Protein AF-A0A7A7KCT4-F1 (afdb_monomer_lite)

Secondary structure (DSSP, 8-state):
--SS----EE-GGG---S-HHHHHHHHHTHHHHT-EE-

pLDDT: mean 82.8, std 8.07, range [54.19, 94.19]

Organism: Escherichia coli (NCBI:txid562)

Sequence (38 aa):
ASDADYDVRLVQDCCYDPDRDAHEALLRSGFGGRVQVV

Foldseek 3Di:
DDPDLDQAEDELVPDDDPDPVVSVVCVVCCVVVSYHYD

InterPro domains:
  IPR036380 Isochorismatase-like superfamily [SSF52499] (1-37)

Radius of gyration: 10.56 Å; chains: 1; bounding box: 20×25×21 Å

Structure (mmCIF, N/CA/C/O backbone):
data_AF-A0A7A7KCT4-F1
#
_entry.id   AF-A0A7A7KCT4-F1
#
loop_
_atom_site.group_PDB
_atom_site.id
_atom_site.type_symbol
_atom_site.label_atom_id
_atom_site.label_alt_id
_atom_site.label_comp_id
_atom_site.label_asym_id
_atom_site.label_entity_id
_atom_site.label_seq_id
_atom_site.pdbx_PDB_ins_code
_atom_site.Cartn_x
_atom_site.Cartn_y
_atom_site.Cartn_z
_atom_site.occupancy
_atom_site.B_iso_or_equiv
_atom_site.auth_seq_id
_atom_site.auth_comp_id
_atom_site.auth_asym_id
_atom_site.auth_atom_id
_atom_site.pdbx_PDB_model_num
ATOM 1 N N . ALA A 1 1 ? 10.927 -6.888 -1.718 1.00 54.19 1 ALA A N 1
ATOM 2 C CA . ALA A 1 1 ? 10.191 -8.154 -1.893 1.00 54.19 1 ALA A CA 1
ATOM 3 C C . ALA A 1 1 ? 10.835 -8.922 -3.039 1.00 54.19 1 ALA A C 1
ATOM 5 O O . ALA A 1 1 ? 11.390 -8.283 -3.923 1.00 54.19 1 ALA A O 1
ATOM 6 N N . SER A 1 2 ? 10.855 -10.250 -2.940 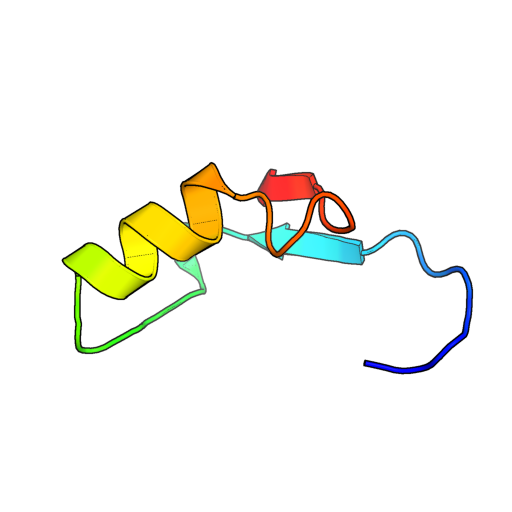1.00 59.28 2 SER A N 1
ATOM 7 C CA . SER A 1 2 ? 11.502 -11.172 -3.884 1.00 59.28 2 SER A CA 1
ATOM 8 C C . SER A 1 2 ? 10.963 -10.995 -5.311 1.00 59.28 2 SER A C 1
ATOM 10 O O . SER A 1 2 ? 9.785 -10.694 -5.467 1.00 59.28 2 SER A O 1
ATOM 12 N N . ASP A 1 3 ? 11.805 -11.202 -6.325 1.00 74.56 3 ASP A N 1
ATOM 13 C CA . ASP A 1 3 ? 11.479 -11.098 -7.765 1.00 74.56 3 ASP A CA 1
ATOM 14 C C . ASP A 1 3 ? 10.665 -12.306 -8.280 1.00 74.56 3 ASP A C 1
ATOM 16 O O . ASP A 1 3 ? 10.719 -12.686 -9.444 1.00 74.56 3 ASP A O 1
ATOM 20 N N . ALA A 1 4 ? 9.966 -12.972 -7.365 1.00 77.94 4 ALA A N 1
ATOM 21 C CA . ALA A 1 4 ? 9.157 -14.146 -7.624 1.00 77.94 4 ALA A CA 1
ATOM 22 C C . ALA A 1 4 ? 7.682 -13.740 -7.706 1.00 77.94 4 ALA A C 1
ATOM 24 O O . ALA A 1 4 ? 7.215 -12.925 -6.905 1.00 77.94 4 ALA A O 1
ATOM 25 N N . ASP A 1 5 ? 6.959 -14.340 -8.653 1.00 82.38 5 ASP A N 1
ATOM 26 C CA . ASP A 1 5 ? 5.548 -14.068 -8.952 1.00 82.38 5 ASP A CA 1
ATOM 27 C C . ASP A 1 5 ? 4.604 -14.643 -7.883 1.00 82.38 5 ASP A C 1
ATOM 29 O O . ASP A 1 5 ? 3.864 -15.603 -8.100 1.00 82.38 5 ASP A O 1
ATOM 33 N N . TYR A 1 6 ? 4.642 -14.059 -6.689 1.00 79.75 6 TYR A N 1
ATOM 34 C CA . TYR A 1 6 ? 3.673 -14.339 -5.637 1.00 79.75 6 TYR A CA 1
ATOM 35 C C . TYR A 1 6 ? 2.401 -13.501 -5.821 1.00 79.75 6 TYR A C 1
ATOM 37 O O . TYR A 1 6 ? 2.470 -12.324 -6.171 1.00 79.75 6 TYR A O 1
ATOM 45 N N . ASP A 1 7 ? 1.241 -14.083 -5.497 1.00 83.50 7 ASP A N 1
ATOM 46 C CA . ASP A 1 7 ? 0.002 -13.323 -5.280 1.00 83.50 7 ASP A CA 1
ATOM 47 C C . ASP A 1 7 ? 0.093 -12.604 -3.925 1.00 83.50 7 ASP A C 1
ATOM 49 O O . ASP A 1 7 ? -0.148 -13.197 -2.870 1.00 83.50 7 ASP A O 1
ATOM 53 N N . VAL A 1 8 ? 0.530 -11.342 -3.937 1.00 83.44 8 VAL A N 1
ATOM 54 C CA . VAL A 1 8 ? 0.741 -10.552 -2.717 1.00 83.44 8 VAL A CA 1
ATOM 55 C C . VAL A 1 8 ? -0.539 -9.809 -2.343 1.00 83.44 8 VAL A C 1
ATOM 57 O O . VAL A 1 8 ? -1.067 -9.010 -3.120 1.00 83.44 8 VAL A O 1
ATOM 60 N N . ARG A 1 9 ? -0.998 -10.020 -1.104 1.00 86.69 9 ARG A N 1
ATOM 61 C CA . ARG A 1 9 ? -2.168 -9.347 -0.527 1.00 86.69 9 ARG A CA 1
ATOM 62 C C . ARG A 1 9 ? -1.786 -8.538 0.704 1.00 86.69 9 ARG A C 1
ATOM 64 O O . ARG A 1 9 ? -1.000 -9.002 1.529 1.00 86.69 9 ARG A O 1
ATOM 71 N N . LEU A 1 10 ? -2.356 -7.344 0.825 1.00 86.31 10 LEU A N 1
ATOM 72 C CA . LEU A 1 10 ? -2.151 -6.444 1.954 1.00 86.31 10 LEU A CA 1
ATOM 73 C C . LEU A 1 10 ? -3.436 -6.326 2.762 1.00 86.31 10 LEU A C 1
ATOM 75 O O . LEU A 1 10 ? -4.452 -5.906 2.220 1.00 86.31 10 LEU A O 1
ATOM 79 N N . VAL A 1 11 ? -3.361 -6.633 4.053 1.00 87.38 11 VAL A N 1
ATOM 80 C CA . VAL A 1 11 ? -4.462 -6.394 4.991 1.00 87.38 11 VAL A CA 1
ATOM 81 C C . VAL A 1 11 ? -4.307 -4.991 5.562 1.00 87.38 11 VAL A C 1
ATOM 83 O O . VAL A 1 11 ? -3.348 -4.728 6.291 1.00 87.38 11 VAL A O 1
ATOM 86 N N . GLN A 1 12 ? -5.237 -4.098 5.225 1.00 81.00 12 GLN A N 1
ATOM 87 C CA . GLN A 1 12 ? -5.136 -2.674 5.562 1.00 81.00 12 GLN A CA 1
ATOM 88 C C . GLN A 1 12 ? -5.022 -2.435 7.076 1.00 81.00 12 GLN A C 1
ATOM 90 O O . GLN A 1 12 ? -4.135 -1.710 7.524 1.00 81.00 12 GLN A O 1
ATOM 95 N N . ASP A 1 13 ? -5.853 -3.114 7.865 1.00 83.06 13 ASP A N 1
ATOM 96 C CA . ASP A 1 13 ? -5.932 -2.932 9.321 1.00 83.06 13 ASP A CA 1
ATOM 97 C C . ASP A 1 13 ? -4.702 -3.462 10.080 1.00 83.06 13 ASP A C 1
ATOM 99 O O . ASP A 1 13 ? -4.563 -3.253 11.286 1.00 83.06 13 ASP A O 1
ATOM 103 N N . CYS A 1 14 ? -3.791 -4.154 9.390 1.00 85.56 14 CYS A N 1
ATOM 104 C CA . CYS A 1 14 ? -2.546 -4.663 9.962 1.00 85.56 14 CYS A CA 1
ATOM 105 C C . CYS A 1 14 ? -1.325 -3.802 9.608 1.00 85.56 14 CYS A C 1
ATOM 107 O O . CYS A 1 14 ? -0.210 -4.126 10.023 1.00 85.56 14 CYS A O 1
ATOM 109 N N . CYS A 1 15 ? -1.504 -2.723 8.844 1.00 84.69 15 CYS A N 1
ATOM 110 C CA . CYS A 1 15 ? -0.424 -1.827 8.459 1.00 84.69 15 CYS A CA 1
ATOM 111 C C . CYS A 1 15 ? -0.424 -0.581 9.345 1.00 84.69 15 CYS A C 1
ATOM 113 O O . CYS A 1 15 ? -1.394 0.166 9.387 1.00 84.69 15 CYS A O 1
ATOM 115 N N . TYR A 1 16 ? 0.695 -0.329 10.019 1.00 86.69 16 TYR A N 1
ATOM 116 C CA . TYR A 1 16 ? 0.912 0.900 10.772 1.00 86.69 16 TYR A CA 1
ATOM 117 C C . TYR A 1 16 ? 2.070 1.675 10.154 1.00 86.69 16 TYR A C 1
ATOM 119 O O . TYR A 1 16 ? 3.164 1.133 9.993 1.00 86.69 16 TYR A O 1
ATOM 127 N N . ASP A 1 17 ? 1.823 2.943 9.847 1.00 88.44 17 ASP A N 1
ATOM 128 C CA . ASP A 1 17 ? 2.854 3.928 9.549 1.00 88.44 17 ASP A CA 1
ATOM 129 C C . ASP A 1 17 ? 2.621 5.134 10.479 1.00 88.44 17 ASP A C 1
ATOM 1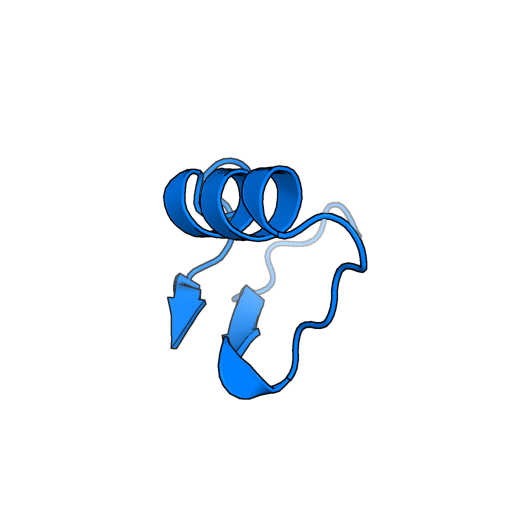31 O O . ASP A 1 17 ? 1.470 5.563 10.625 1.00 88.44 17 ASP A O 1
ATOM 135 N N . PRO A 1 18 ? 3.654 5.654 11.168 1.00 91.88 18 PRO A N 1
ATOM 136 C CA . PRO A 1 18 ? 3.514 6.841 12.009 1.00 91.88 18 PRO A CA 1
ATOM 137 C C . PRO A 1 18 ? 3.138 8.102 11.216 1.00 91.88 18 PRO A C 1
ATOM 139 O O . PRO A 1 18 ? 2.585 9.032 11.804 1.00 91.88 18 PRO A O 1
ATOM 142 N N . ASP A 1 19 ? 3.422 8.146 9.912 1.00 94.19 19 ASP A N 1
ATOM 143 C CA . ASP A 1 19 ? 2.963 9.188 9.001 1.00 94.19 19 ASP A CA 1
ATOM 144 C C . ASP A 1 19 ? 1.685 8.725 8.287 1.00 94.19 19 ASP A C 1
ATOM 146 O O . ASP A 1 19 ? 1.677 7.853 7.412 1.00 94.19 19 ASP A O 1
ATOM 150 N N . ARG A 1 20 ? 0.566 9.340 8.670 1.00 90.25 20 ARG A N 1
ATOM 151 C CA . ARG A 1 20 ? -0.748 8.999 8.129 1.00 90.25 20 ARG A CA 1
ATOM 152 C C . ARG A 1 20 ? -0.895 9.369 6.650 1.00 90.25 20 ARG A C 1
ATOM 154 O O . ARG A 1 20 ? -1.563 8.640 5.918 1.00 90.25 20 ARG A O 1
ATOM 161 N N . ASP A 1 21 ? -0.279 10.455 6.198 1.00 92.69 21 ASP A N 1
ATOM 162 C CA . ASP A 1 21 ? -0.378 10.874 4.799 1.00 92.69 21 ASP A CA 1
ATOM 163 C C . ASP A 1 21 ? 0.422 9.918 3.905 1.00 92.69 21 ASP A C 1
ATOM 165 O O . ASP A 1 21 ? -0.046 9.516 2.833 1.00 92.69 21 ASP A O 1
ATOM 169 N N . ALA A 1 22 ? 1.589 9.472 4.381 1.00 90.06 22 ALA A N 1
ATOM 170 C CA . ALA A 1 22 ? 2.372 8.429 3.725 1.00 90.06 22 ALA A CA 1
ATOM 171 C C . ALA A 1 22 ? 1.612 7.094 3.675 1.00 90.06 22 ALA A C 1
ATOM 173 O O . ALA A 1 22 ? 1.562 6.452 2.622 1.00 90.06 22 ALA A O 1
ATOM 174 N N . HIS A 1 23 ? 0.959 6.708 4.775 1.00 90.38 23 HIS A N 1
ATOM 175 C CA . HIS A 1 23 ? 0.126 5.508 4.848 1.00 90.38 23 HIS A CA 1
ATOM 176 C C . HIS A 1 23 ? -0.979 5.502 3.782 1.00 90.38 23 HIS A C 1
ATOM 178 O O . HIS A 1 23 ? -1.105 4.560 2.994 1.00 90.38 23 HIS A O 1
ATOM 184 N N . GLU A 1 24 ? -1.768 6.579 3.731 1.00 89.44 24 GLU A N 1
ATOM 185 C CA . GLU A 1 24 ? -2.878 6.715 2.788 1.00 89.44 24 GLU A CA 1
ATOM 186 C C . GLU A 1 24 ? -2.375 6.767 1.334 1.00 89.44 24 GLU A C 1
ATO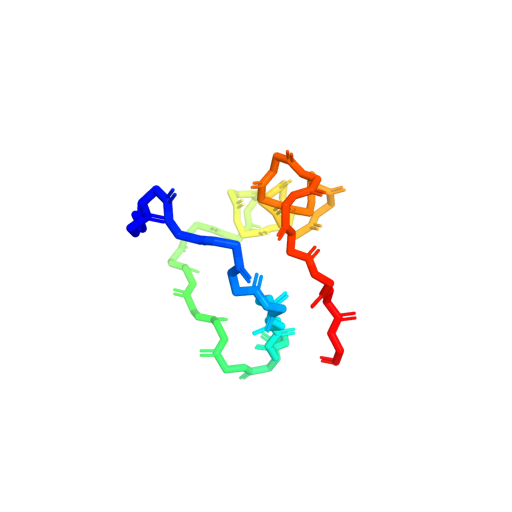M 188 O O . GLU A 1 24 ? -2.988 6.170 0.442 1.00 89.44 24 GLU A O 1
ATOM 193 N N . ALA A 1 25 ? -1.236 7.420 1.079 1.00 90.06 25 ALA A N 1
ATOM 19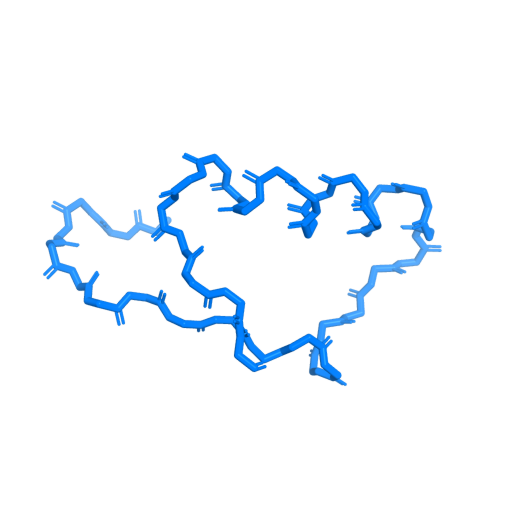4 C CA . ALA A 1 25 ? -0.616 7.461 -0.244 1.00 90.06 25 ALA A CA 1
ATOM 195 C C . ALA A 1 25 ? -0.140 6.075 -0.712 1.00 90.06 25 ALA A C 1
ATOM 197 O O . ALA A 1 25 ? -0.381 5.696 -1.864 1.00 90.06 25 ALA A O 1
ATOM 198 N N . LEU A 1 26 ? 0.486 5.296 0.174 1.00 87.62 26 LEU A N 1
ATOM 199 C CA . LEU A 1 26 ? 0.966 3.945 -0.124 1.00 87.62 26 LEU A CA 1
ATOM 200 C C . LEU A 1 26 ? -0.189 3.002 -0.465 1.00 87.62 26 LEU A C 1
ATOM 202 O O . LEU A 1 26 ? -0.148 2.340 -1.508 1.00 87.62 26 LEU A O 1
ATOM 206 N N . LEU A 1 27 ? -1.248 3.014 0.345 1.00 86.75 27 LEU A N 1
ATOM 207 C CA . LEU A 1 27 ? -2.462 2.238 0.095 1.00 86.75 27 LEU A CA 1
ATOM 208 C C . LEU A 1 27 ? -3.138 2.632 -1.217 1.00 86.75 27 LEU A C 1
ATOM 210 O O . LEU A 1 27 ? -3.447 1.764 -2.033 1.00 86.75 27 LEU A O 1
ATOM 214 N N . ARG A 1 28 ? -3.312 3.937 -1.466 1.00 86.00 28 ARG A N 1
ATOM 215 C CA . ARG A 1 28 ? -3.914 4.435 -2.712 1.00 86.00 28 ARG A CA 1
ATOM 216 C C . ARG A 1 28 ? -3.099 4.029 -3.941 1.00 86.00 28 ARG A C 1
ATOM 218 O O . ARG A 1 28 ? -3.674 3.766 -4.992 1.00 86.00 28 ARG A O 1
ATOM 225 N N . SER A 1 29 ? -1.775 3.970 -3.818 1.00 84.56 29 SER A N 1
ATOM 226 C CA . SER A 1 29 ? -0.888 3.540 -4.904 1.00 84.56 29 SER A CA 1
ATOM 227 C C . SER A 1 29 ? -0.845 2.018 -5.111 1.00 84.56 29 SER A C 1
ATOM 229 O O . SER A 1 29 ? -0.181 1.551 -6.039 1.00 84.56 29 SER A O 1
ATOM 231 N N . GLY A 1 30 ? -1.500 1.231 -4.245 1.00 79.00 30 GLY A N 1
ATOM 232 C CA . GLY A 1 30 ? -1.435 -0.234 -4.267 1.00 79.00 30 GLY A CA 1
ATOM 233 C C . GLY A 1 30 ? -0.002 -0.758 -4.160 1.00 79.00 30 GLY A C 1
ATOM 234 O O . GLY A 1 30 ? 0.339 -1.751 -4.803 1.00 79.00 30 GLY A O 1
ATOM 235 N N . PHE A 1 31 ? 0.864 -0.027 -3.443 1.00 79.44 31 PHE A N 1
ATOM 236 C CA . PHE A 1 31 ? 2.303 -0.294 -3.354 1.00 79.44 31 PHE A CA 1
ATOM 237 C C . PHE A 1 31 ? 2.957 -0.495 -4.738 1.00 79.44 31 PHE A C 1
ATOM 239 O O . PHE A 1 31 ? 3.724 -1.433 -4.964 1.00 79.44 31 PHE A O 1
ATOM 246 N N . GLY A 1 32 ? 2.622 0.383 -5.691 1.00 79.00 32 GLY A N 1
ATOM 247 C CA . GLY A 1 32 ? 3.102 0.301 -7.073 1.00 79.00 32 GLY A CA 1
ATOM 248 C C . GLY A 1 32 ? 2.327 -0.694 -7.944 1.00 79.00 32 GLY A C 1
ATOM 249 O O . GLY A 1 32 ? 2.891 -1.237 -8.892 1.00 79.00 32 GLY A O 1
ATOM 250 N N . GLY A 1 33 ? 1.058 -0.960 -7.615 1.00 74.62 33 GLY A N 1
ATOM 251 C CA . GLY A 1 33 ? 0.152 -1.831 -8.377 1.00 74.62 33 GLY A CA 1
ATOM 252 C C . GLY A 1 33 ? 0.462 -3.330 -8.297 1.00 74.62 33 GLY A C 1
ATOM 253 O O . GLY A 1 33 ? -0.145 -4.116 -9.017 1.00 74.62 33 GLY A O 1
ATOM 254 N N . ARG A 1 34 ? 1.408 -3.732 -7.442 1.00 70.81 34 ARG A N 1
ATOM 255 C CA . ARG A 1 34 ? 1.850 -5.129 -7.281 1.00 70.81 34 ARG A CA 1
ATOM 256 C C . ARG A 1 34 ? 1.121 -5.875 -6.169 1.00 70.81 34 ARG A C 1
ATOM 258 O O . ARG A 1 34 ? 1.405 -7.046 -5.942 1.00 70.81 34 ARG A O 1
ATOM 265 N N . VAL A 1 35 ? 0.245 -5.190 -5.442 1.00 80.62 35 VAL A N 1
ATOM 266 C CA . VAL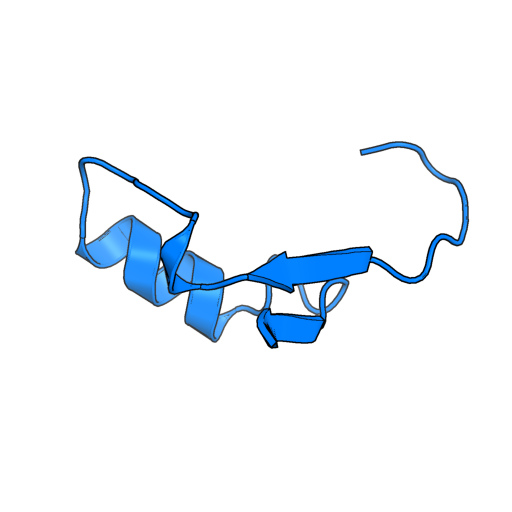 A 1 35 ? -0.393 -5.726 -4.245 1.00 80.62 35 VAL A CA 1
ATOM 267 C C . VAL A 1 35 ? -1.886 -5.457 -4.294 1.00 80.62 35 VAL A C 1
ATOM 269 O O . VAL A 1 35 ? -2.314 -4.332 -4.558 1.00 80.62 35 VAL A O 1
ATOM 272 N N . GLN A 1 36 ? -2.680 -6.485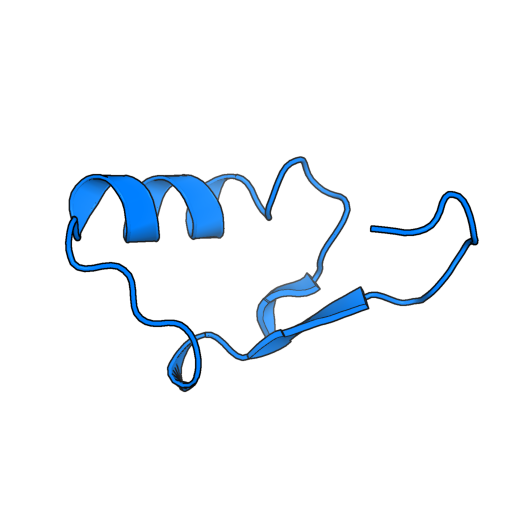 -4.007 1.00 83.44 36 GLN A N 1
ATOM 273 C CA . GLN A 1 36 ? -4.113 -6.330 -3.797 1.00 83.44 36 GLN A CA 1
ATOM 274 C C . GLN A 1 36 ? -4.375 -5.995 -2.326 1.00 83.44 36 GLN A C 1
ATOM 276 O O . GLN A 1 36 ? -4.014 -6.769 -1.440 1.00 83.44 36 GLN A O 1
ATOM 281 N N . VAL A 1 37 ? -5.012 -4.855 -2.061 1.00 80.44 37 VAL A N 1
ATOM 282 C CA . VAL A 1 37 ? -5.504 -4.528 -0.715 1.00 80.44 37 VAL A CA 1
ATOM 283 C C . VAL A 1 37 ? -6.797 -5.309 -0.470 1.00 80.44 37 VAL A C 1
ATOM 285 O O . VAL A 1 37 ? -7.691 -5.283 -1.322 1.00 80.44 37 VAL A O 1
ATOM 288 N N . VAL A 1 38 ? -6.863 -6.036 0.649 1.00 80.31 38 VAL A N 1
ATOM 289 C CA . VAL A 1 38 ? -7.982 -6.902 1.060 1.00 80.31 38 VAL A CA 1
ATOM 290 C C . VAL A 1 38 ? -8.449 -6.614 2.477 1.00 80.31 38 VAL A C 1
ATOM 292 O O . VAL A 1 38 ? -7.630 -6.123 3.290 1.00 80.31 38 VAL A O 1
#